Protein AF-A0A1A8MRZ0-F1 (afdb_monomer_lite)

Sequence (109 aa):
QIYTDWANHYLAKSGHKRLIKDLQTDVADGVLLAEIIQVVANEKIDDINGCPKSRSQMIENIDACLSFLAAKGVNIQGLSAEEIRNGNLKAILGLFFSLSRYKQQQQQA

pLDDT: mean 93.93, std 5.75, range [57.28, 98.44]

Structure (mmCIF, N/CA/C/O backbone):
data_AF-A0A1A8MRZ0-F1
#
_entry.id   AF-A0A1A8MRZ0-F1
#
loop_
_atom_site.group_PDB
_atom_site.id
_atom_site.type_symbol
_atom_site.label_atom_id
_atom_site.label_alt_id
_atom_site.label_comp_id
_atom_site.label_asym_id
_atom_site.label_entity_id
_atom_site.label_seq_id
_atom_site.pdbx_PDB_ins_code
_atom_site.Cartn_x
_atom_site.Cartn_y
_atom_site.Cartn_z
_atom_site.occupancy
_atom_site.B_iso_or_equiv
_atom_site.auth_seq_id
_atom_site.auth_comp_id
_atom_site.auth_asym_id
_atom_site.auth_atom_id
_atom_site.pdbx_PDB_model_num
ATOM 1 N N . GLN A 1 1 ? 1.125 -13.084 7.275 1.00 71.56 1 GLN A N 1
ATOM 2 C CA . GLN A 1 1 ? -0.153 -13.592 7.813 1.00 71.56 1 GLN A CA 1
ATOM 3 C C . GLN A 1 1 ? -0.920 -12.487 8.528 1.00 71.56 1 GLN A C 1
ATOM 5 O O . GLN A 1 1 ? -1.840 -11.991 7.907 1.00 71.56 1 GLN A O 1
ATOM 10 N N . ILE A 1 2 ? -0.491 -11.969 9.692 1.00 89.56 2 ILE A N 1
ATOM 11 C CA . ILE A 1 2 ? -1.245 -10.920 10.431 1.00 89.56 2 ILE A CA 1
ATOM 12 C C . ILE A 1 2 ? -1.699 -9.736 9.548 1.00 89.56 2 ILE A C 1
ATOM 14 O O . ILE A 1 2 ? -2.888 -9.440 9.494 1.00 89.56 2 ILE A O 1
ATOM 18 N N . TYR A 1 3 ? -0.788 -9.080 8.816 1.00 92.25 3 TYR A N 1
ATOM 19 C CA . TYR A 1 3 ? -1.169 -7.944 7.958 1.00 92.25 3 TYR A CA 1
ATOM 20 C C . TYR A 1 3 ? -1.962 -8.341 6.711 1.00 92.25 3 TYR A C 1
ATOM 22 O O . TYR A 1 3 ? -2.763 -7.549 6.226 1.00 92.25 3 TYR A O 1
ATOM 30 N N . THR A 1 4 ? -1.769 -9.565 6.216 1.00 94.12 4 THR A N 1
ATOM 31 C CA . THR A 1 4 ? -2.555 -10.127 5.112 1.00 94.12 4 THR A CA 1
ATOM 32 C C . THR A 1 4 ? -4.017 -10.257 5.530 1.00 94.12 4 THR A C 1
ATOM 34 O O . THR A 1 4 ? -4.896 -9.741 4.848 1.00 94.12 4 THR A O 1
ATOM 37 N N . ASP A 1 5 ? -4.270 -10.878 6.684 1.00 94.56 5 ASP A N 1
ATOM 38 C CA . ASP A 1 5 ? -5.621 -11.094 7.208 1.00 94.56 5 ASP A CA 1
ATOM 39 C C . ASP A 1 5 ? -6.281 -9.768 7.589 1.00 94.56 5 ASP A C 1
ATOM 41 O O . ASP A 1 5 ? -7.441 -9.523 7.257 1.00 94.56 5 ASP A O 1
ATOM 45 N N . TRP A 1 6 ? -5.514 -8.876 8.222 1.00 94.94 6 TRP A N 1
ATOM 46 C CA . TRP A 1 6 ? -5.961 -7.530 8.561 1.00 94.94 6 TRP A CA 1
ATOM 47 C C . TRP A 1 6 ? -6.388 -6.744 7.316 1.00 94.94 6 TRP A C 1
ATOM 49 O O . TRP A 1 6 ? -7.482 -6.193 7.295 1.00 94.94 6 TRP A O 1
ATOM 59 N N . ALA A 1 7 ? -5.587 -6.733 6.250 1.00 95.25 7 ALA A N 1
ATOM 60 C CA . ALA A 1 7 ? -5.934 -6.030 5.017 1.00 95.25 7 ALA A CA 1
ATOM 61 C C . ALA A 1 7 ? -7.116 -6.685 4.284 1.00 95.25 7 ALA A C 1
ATOM 63 O O . ALA A 1 7 ? -8.034 -5.991 3.841 1.00 95.25 7 ALA A O 1
ATOM 64 N N . ASN A 1 8 ? -7.146 -8.021 4.228 1.00 96.06 8 ASN A N 1
ATOM 65 C CA . ASN A 1 8 ? -8.251 -8.778 3.640 1.00 96.06 8 ASN A CA 1
ATOM 66 C C . ASN A 1 8 ? -9.576 -8.541 4.367 1.00 96.06 8 ASN A C 1
ATOM 68 O O . ASN A 1 8 ? -10.617 -8.511 3.716 1.00 96.06 8 ASN A O 1
ATOM 72 N N . HIS A 1 9 ? -9.559 -8.311 5.683 1.00 94.94 9 HIS A N 1
ATOM 73 C CA . HIS A 1 9 ? -10.753 -7.919 6.427 1.00 94.94 9 HIS A CA 1
ATOM 74 C C . HIS A 1 9 ? -11.370 -6.621 5.874 1.00 94.94 9 HIS A C 1
ATOM 76 O O . HIS A 1 9 ? -12.582 -6.559 5.665 1.00 94.94 9 HIS A O 1
ATOM 82 N N . TYR A 1 10 ? -10.553 -5.603 5.580 1.00 93.56 10 TYR A N 1
ATOM 83 C CA . TYR A 1 10 ? -11.029 -4.344 4.994 1.00 93.56 10 TYR A CA 1
ATOM 84 C C . TYR A 1 10 ? -11.500 -4.520 3.544 1.00 93.56 10 TYR A C 1
ATOM 86 O O . TYR A 1 10 ? -12.584 -4.050 3.187 1.00 93.56 10 TYR A O 1
ATOM 94 N N . LEU A 1 11 ? -10.741 -5.244 2.719 1.00 94.19 11 LEU A N 1
ATOM 95 C CA . LEU A 1 11 ? -11.128 -5.541 1.334 1.00 94.19 11 LEU A CA 1
ATOM 96 C C . LEU A 1 11 ? -12.465 -6.298 1.266 1.00 94.19 11 LEU A C 1
ATOM 98 O O . LEU A 1 11 ? -13.378 -5.880 0.555 1.00 94.19 11 LEU A O 1
ATOM 102 N N . ALA A 1 12 ? -12.639 -7.344 2.076 1.00 94.25 12 ALA A N 1
ATOM 103 C CA . ALA A 1 12 ? -13.888 -8.098 2.138 1.00 94.25 12 ALA A CA 1
ATOM 104 C C . ALA A 1 12 ? -15.060 -7.232 2.627 1.00 94.25 12 ALA A C 1
ATOM 106 O O . ALA A 1 12 ? -16.138 -7.258 2.035 1.00 94.25 12 ALA A O 1
ATOM 107 N N . LYS A 1 13 ? -14.846 -6.410 3.665 1.00 90.69 13 LYS A N 1
ATOM 108 C CA . LYS A 1 13 ? -15.872 -5.502 4.205 1.00 90.69 13 LYS A CA 1
ATOM 109 C C . LYS A 1 13 ? -16.330 -4.445 3.192 1.00 90.6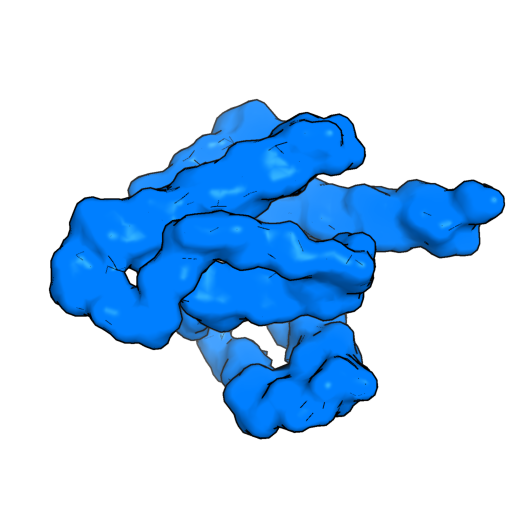9 13 LYS A C 1
ATOM 111 O O . LYS A 1 13 ? -17.479 -4.021 3.239 1.00 90.69 13 LYS A O 1
ATOM 116 N N . SER A 1 14 ? -15.447 -4.029 2.286 1.00 88.81 14 SER A N 1
ATOM 117 C CA . SER A 1 14 ? -15.748 -3.072 1.211 1.00 88.81 14 SER A CA 1
ATOM 118 C C . SER A 1 14 ? -16.295 -3.722 -0.067 1.00 88.81 14 SER A C 1
ATOM 120 O O . SER A 1 14 ? -16.596 -3.015 -1.024 1.00 88.81 14 SER A O 1
ATOM 122 N N . GLY A 1 15 ? -16.451 -5.052 -0.097 1.00 89.75 15 GLY A N 1
ATOM 123 C CA . GLY A 1 15 ? -16.991 -5.784 -1.246 1.00 89.75 15 GLY A CA 1
ATOM 124 C C . GLY A 1 15 ? -15.982 -6.072 -2.364 1.00 89.75 15 GLY A C 1
ATOM 125 O O . GLY A 1 15 ? -16.391 -6.490 -3.451 1.00 89.75 15 GLY A O 1
ATOM 126 N N . HIS A 1 16 ? -14.678 -5.887 -2.127 1.00 89.69 16 HIS A N 1
ATOM 127 C CA . HIS A 1 16 ? -13.650 -6.260 -3.101 1.00 89.69 16 HIS A CA 1
ATOM 128 C C . HIS A 1 16 ? -13.598 -7.783 -3.264 1.00 89.69 16 HIS A C 1
ATOM 130 O O . HIS A 1 16 ? -13.548 -8.540 -2.295 1.00 89.69 16 HIS A O 1
ATOM 136 N N . LYS A 1 17 ? -13.588 -8.242 -4.521 1.00 84.88 17 LYS A N 1
ATOM 137 C CA . LYS A 1 17 ? -13.476 -9.673 -4.857 1.00 84.88 17 LYS A CA 1
ATOM 138 C C . LYS A 1 17 ? -12.030 -10.166 -4.840 1.00 84.88 17 LYS A C 1
ATOM 140 O O . LYS A 1 17 ? -11.789 -11.353 -4.634 1.00 84.88 17 LYS A O 1
ATOM 145 N N . ARG A 1 18 ? -11.075 -9.266 -5.100 1.00 90.31 18 ARG A N 1
ATOM 146 C CA . ARG A 1 18 ? -9.641 -9.556 -5.058 1.00 90.31 18 ARG A CA 1
ATOM 147 C C . ARG A 1 18 ? -9.165 -9.419 -3.614 1.00 90.31 18 ARG A C 1
ATOM 149 O O . ARG A 1 18 ? -9.326 -8.367 -3.009 1.00 90.31 18 ARG A O 1
ATOM 156 N N . LEU A 1 19 ? -8.592 -10.496 -3.088 1.00 93.69 19 LEU A N 1
ATOM 157 C CA . LEU A 1 19 ? -7.958 -10.552 -1.773 1.00 93.69 19 LEU A CA 1
ATOM 158 C C . LEU A 1 19 ? -6.466 -10.836 -1.948 1.00 93.69 19 LEU A C 1
ATOM 160 O O . LEU A 1 19 ? -6.061 -11.449 -2.939 1.00 93.69 19 LEU A O 1
ATOM 164 N N . ILE A 1 20 ? -5.673 -10.420 -0.968 1.00 94.94 20 ILE A N 1
ATOM 165 C CA . ILE A 1 20 ? -4.245 -10.708 -0.886 1.00 94.94 20 ILE A CA 1
ATOM 166 C C . ILE A 1 20 ? -4.065 -12.201 -0.608 1.00 94.94 20 ILE A C 1
ATOM 168 O O . ILE A 1 20 ? -4.583 -12.722 0.385 1.00 94.94 20 ILE A O 1
ATOM 172 N N . LYS A 1 21 ? -3.300 -12.872 -1.463 1.00 95.00 21 LYS A N 1
ATOM 173 C CA . LYS A 1 21 ? -2.822 -14.246 -1.276 1.00 95.00 21 LYS A CA 1
ATOM 174 C C . LYS A 1 21 ? -1.363 -14.247 -0.846 1.00 95.00 21 LYS A C 1
ATOM 176 O O . LYS A 1 21 ? -0.996 -14.972 0.074 1.00 95.00 21 LYS A O 1
ATOM 181 N N . ASP A 1 22 ? -0.560 -13.398 -1.475 1.00 95.31 22 ASP A N 1
ATOM 182 C CA . ASP A 1 22 ? 0.848 -13.206 -1.170 1.00 95.31 22 ASP A CA 1
ATOM 183 C C . ASP A 1 22 ? 1.135 -11.706 -1.074 1.00 95.31 22 ASP A C 1
ATOM 185 O O . ASP A 1 22 ? 1.080 -10.961 -2.049 1.00 95.31 22 ASP A O 1
ATOM 189 N N . LEU A 1 23 ? 1.443 -11.257 0.142 1.00 93.88 23 LEU A N 1
ATOM 190 C CA . LEU A 1 23 ? 1.611 -9.839 0.438 1.00 93.88 23 LEU A CA 1
ATOM 191 C C . LEU A 1 23 ? 2.795 -9.206 -0.309 1.00 93.88 23 LEU A C 1
ATOM 193 O O . LEU A 1 23 ? 2.767 -8.006 -0.539 1.00 93.88 23 LEU A O 1
ATOM 197 N N . GLN A 1 24 ? 3.831 -9.974 -0.661 1.00 95.44 24 GLN A N 1
ATOM 198 C CA . GLN A 1 24 ? 5.022 -9.449 -1.334 1.00 95.44 24 GLN A CA 1
ATOM 199 C C . GLN A 1 24 ? 4.791 -9.205 -2.819 1.00 95.44 24 GLN A C 1
ATOM 201 O O . GLN A 1 24 ? 5.363 -8.277 -3.383 1.00 95.44 24 GLN A O 1
ATOM 206 N N . THR A 1 25 ? 3.952 -10.025 -3.440 1.00 96.12 25 THR A N 1
ATOM 207 C CA . THR A 1 25 ? 3.683 -9.963 -4.878 1.00 96.12 25 THR A CA 1
ATOM 208 C C . THR A 1 25 ? 2.415 -9.183 -5.202 1.00 96.12 25 THR A C 1
ATOM 210 O O . THR A 1 25 ? 2.418 -8.393 -6.143 1.00 96.12 25 THR A O 1
ATOM 213 N N . ASP A 1 26 ? 1.354 -9.324 -4.405 1.00 96.62 26 ASP A N 1
ATOM 214 C CA . ASP A 1 26 ? 0.054 -8.724 -4.716 1.00 96.62 26 ASP A CA 1
ATOM 215 C C . ASP A 1 26 ? 0.029 -7.194 -4.567 1.00 96.62 26 ASP A C 1
ATOM 217 O O . ASP A 1 26 ? -0.837 -6.547 -5.152 1.00 96.62 26 ASP A O 1
ATOM 221 N N . VAL A 1 27 ? 0.962 -6.606 -3.808 1.00 96.81 27 VAL A N 1
ATOM 222 C CA . VAL A 1 27 ? 1.074 -5.144 -3.608 1.00 96.81 27 VAL A CA 1
ATOM 223 C C . VAL A 1 27 ? 2.138 -4.490 -4.494 1.00 96.81 27 VAL A C 1
ATOM 225 O O . VAL A 1 27 ? 2.286 -3.269 -4.474 1.00 96.81 27 VAL A O 1
ATOM 228 N N . ALA A 1 28 ? 2.902 -5.283 -5.250 1.00 96.69 28 ALA A N 1
ATOM 229 C CA . ALA A 1 28 ? 4.115 -4.833 -5.933 1.00 96.69 28 ALA A CA 1
ATOM 230 C C . ALA A 1 28 ? 3.857 -3.899 -7.130 1.00 96.69 28 ALA A C 1
ATOM 232 O O . ALA A 1 28 ? 4.770 -3.198 -7.562 1.00 96.69 28 ALA A O 1
ATOM 233 N N . ASP A 1 29 ? 2.635 -3.892 -7.670 1.00 96.75 29 ASP A N 1
ATOM 234 C CA . ASP A 1 29 ? 2.204 -2.999 -8.753 1.00 96.75 29 ASP A CA 1
ATOM 235 C C . ASP A 1 29 ? 1.541 -1.699 -8.251 1.00 96.75 29 ASP A C 1
ATOM 237 O O . ASP A 1 29 ? 1.200 -0.820 -9.046 1.00 96.75 29 ASP A O 1
ATOM 241 N N . GLY A 1 30 ? 1.348 -1.584 -6.932 1.00 97.06 30 GLY A N 1
ATOM 242 C CA . GLY A 1 30 ? 0.718 -0.451 -6.263 1.00 97.06 30 GLY A CA 1
ATOM 243 C C . GLY A 1 30 ? -0.811 -0.374 -6.383 1.00 97.06 30 GLY A C 1
ATOM 244 O O . GLY A 1 30 ? -1.417 0.413 -5.662 1.00 97.06 30 GLY A O 1
ATOM 245 N N . VAL A 1 31 ? -1.467 -1.197 -7.210 1.00 97.12 31 VAL A N 1
ATOM 246 C CA . VAL A 1 31 ? -2.924 -1.102 -7.437 1.00 97.12 31 VAL A CA 1
ATOM 247 C C . VAL A 1 31 ? -3.694 -1.643 -6.238 1.00 97.12 31 VAL A C 1
ATOM 249 O O . VAL A 1 31 ? -4.488 -0.928 -5.629 1.00 97.12 31 VAL A O 1
ATOM 252 N N . LEU A 1 32 ? -3.421 -2.891 -5.842 1.00 96.50 32 LEU A N 1
ATOM 253 C CA . LEU A 1 32 ? -4.086 -3.477 -4.674 1.00 96.50 32 LEU A CA 1
ATOM 254 C C . LEU A 1 32 ? -3.668 -2.759 -3.383 1.00 96.50 32 LEU A C 1
ATOM 256 O O . LEU A 1 32 ? -4.462 -2.635 -2.453 1.00 96.50 32 LEU A O 1
ATOM 260 N N . LEU A 1 33 ? -2.433 -2.247 -3.335 1.00 97.38 33 LEU A N 1
ATOM 261 C CA . LEU A 1 33 ? -1.963 -1.420 -2.227 1.00 97.38 33 LEU A CA 1
ATOM 262 C C . LEU A 1 33 ? -2.834 -0.169 -2.055 1.00 97.38 33 LEU A C 1
ATOM 264 O O . LEU A 1 33 ? -3.280 0.115 -0.942 1.00 97.38 33 LEU A O 1
ATOM 268 N N . ALA A 1 34 ? -3.109 0.537 -3.153 1.00 97.38 34 ALA A N 1
ATOM 269 C CA . ALA A 1 34 ? -3.983 1.698 -3.143 1.00 97.38 34 ALA A CA 1
ATOM 270 C C . ALA A 1 34 ? -5.404 1.332 -2.704 1.00 97.38 34 ALA A C 1
ATOM 272 O O . ALA A 1 34 ? -5.965 2.006 -1.846 1.00 97.38 34 ALA A O 1
ATOM 273 N N . GLU A 1 35 ? -5.986 0.244 -3.220 1.00 96.00 35 GLU A N 1
ATOM 274 C CA . GLU A 1 35 ? -7.311 -0.237 -2.795 1.00 96.00 35 GLU A CA 1
ATOM 275 C C . GLU A 1 35 ? -7.383 -0.446 -1.275 1.00 96.00 35 GLU A C 1
ATOM 277 O O . GLU A 1 35 ? -8.300 0.055 -0.622 1.00 96.00 35 GLU A O 1
ATOM 282 N N . ILE A 1 36 ? -6.380 -1.104 -0.687 1.00 96.50 36 ILE A N 1
ATOM 283 C CA . ILE A 1 36 ? -6.314 -1.325 0.763 1.00 96.50 36 ILE A CA 1
ATOM 284 C C . ILE A 1 36 ? -6.254 0.007 1.515 1.00 96.50 36 ILE A C 1
ATOM 286 O O . ILE A 1 36 ? -7.030 0.219 2.449 1.00 96.50 36 ILE A O 1
ATOM 290 N N . ILE A 1 37 ? -5.346 0.907 1.125 1.00 96.62 37 ILE A N 1
ATOM 291 C CA . ILE A 1 37 ? -5.166 2.198 1.801 1.00 96.62 37 ILE A CA 1
ATOM 292 C C . ILE A 1 37 ? -6.444 3.032 1.713 1.00 96.62 37 ILE A C 1
ATOM 294 O O . ILE A 1 37 ? -6.874 3.574 2.730 1.00 96.62 37 ILE A O 1
ATOM 298 N N . GLN A 1 38 ? -7.090 3.075 0.548 1.00 95.62 38 GLN A N 1
ATOM 299 C CA . GLN A 1 38 ? -8.328 3.825 0.345 1.00 95.62 38 GLN A CA 1
ATOM 300 C C . GLN A 1 38 ? -9.453 3.329 1.252 1.00 95.62 38 GLN A C 1
ATOM 302 O O . GLN A 1 38 ? -10.165 4.124 1.863 1.00 95.62 38 GLN A O 1
ATOM 307 N N . VAL A 1 39 ? -9.597 2.008 1.394 1.00 95.00 39 VAL A N 1
ATOM 308 C CA . VAL A 1 39 ? -10.614 1.421 2.274 1.00 95.00 39 VAL A CA 1
ATOM 309 C C . VAL A 1 39 ? -10.291 1.681 3.748 1.00 95.00 39 VAL A C 1
ATOM 311 O O . VAL A 1 39 ? -11.187 1.966 4.545 1.00 95.00 39 VAL A O 1
ATOM 314 N N . VAL A 1 40 ? -9.017 1.607 4.138 1.00 94.31 40 VAL A N 1
ATOM 315 C CA . VAL A 1 40 ? -8.591 1.850 5.524 1.00 94.31 40 VAL A CA 1
ATOM 316 C C . VAL A 1 40 ? -8.768 3.322 5.909 1.00 94.31 40 VAL A C 1
ATOM 318 O O . VAL A 1 40 ? -9.299 3.609 6.990 1.00 94.31 40 VAL A O 1
ATOM 321 N N . ALA A 1 41 ? -8.355 4.240 5.033 1.00 93.81 41 ALA A N 1
ATOM 322 C CA . ALA A 1 41 ? -8.456 5.686 5.215 1.00 93.81 41 ALA A CA 1
ATOM 323 C C . ALA A 1 41 ? -9.859 6.242 4.935 1.00 93.81 41 ALA A C 1
ATOM 325 O O . ALA A 1 41 ? -10.157 7.354 5.358 1.00 93.81 41 ALA A O 1
ATOM 326 N N . ASN A 1 42 ? -10.730 5.457 4.292 1.00 93.38 42 ASN A N 1
ATOM 327 C CA . ASN A 1 42 ? -12.050 5.881 3.828 1.00 93.38 42 ASN A CA 1
ATOM 328 C C . ASN A 1 42 ? -11.987 7.125 2.919 1.00 93.38 42 ASN A C 1
ATOM 330 O O . ASN A 1 42 ? -12.811 8.032 3.021 1.00 93.38 42 ASN A O 1
ATOM 334 N N . GLU A 1 43 ? -10.986 7.168 2.041 1.00 95.00 43 GLU A N 1
ATOM 335 C CA . GLU A 1 43 ? -10.701 8.293 1.150 1.00 95.00 43 GLU A CA 1
ATOM 336 C C . GLU A 1 43 ? -9.976 7.797 -0.101 1.00 95.00 43 GLU A C 1
ATOM 338 O O . GLU A 1 43 ? -9.238 6.816 -0.038 1.00 95.00 43 GLU A O 1
ATOM 343 N N . LYS A 1 44 ? -10.215 8.438 -1.249 1.00 94.06 44 LYS A N 1
ATOM 344 C CA . LYS A 1 44 ? -9.599 8.037 -2.518 1.00 94.06 44 LYS A CA 1
ATOM 345 C C . LYS A 1 44 ? -8.172 8.561 -2.635 1.00 94.06 44 LYS A C 1
ATOM 347 O O . LYS A 1 44 ? -7.870 9.649 -2.158 1.00 94.06 44 LYS A O 1
ATOM 352 N N . ILE A 1 45 ? -7.328 7.779 -3.299 1.00 95.75 45 ILE A N 1
ATOM 353 C CA . ILE A 1 45 ? -5.997 8.198 -3.729 1.00 95.75 45 ILE A CA 1
ATOM 354 C C . ILE A 1 45 ? -6.129 8.533 -5.209 1.00 95.75 45 ILE A C 1
ATOM 356 O O . ILE A 1 45 ? -6.499 7.669 -6.008 1.00 95.75 45 ILE A O 1
ATOM 360 N N . ASP A 1 46 ? -5.874 9.787 -5.557 1.00 90.00 46 ASP A N 1
ATOM 361 C CA . ASP A 1 46 ? -5.839 10.209 -6.952 1.00 90.00 46 ASP A CA 1
ATOM 362 C C . ASP A 1 46 ? -4.594 9.632 -7.658 1.00 90.00 46 ASP A C 1
ATOM 364 O O . ASP A 1 46 ? -3.654 9.160 -7.018 1.00 90.00 46 ASP A O 1
ATOM 368 N N . ASP A 1 47 ? -4.600 9.639 -8.991 1.00 88.44 47 ASP A N 1
ATOM 369 C CA . ASP A 1 47 ? -3.442 9.292 -9.831 1.00 88.44 47 ASP A CA 1
ATOM 370 C C . ASP A 1 47 ? -2.918 7.844 -9.743 1.00 88.44 47 ASP A C 1
ATOM 372 O O . ASP A 1 47 ? -1.787 7.553 -10.133 1.00 88.44 47 ASP A O 1
ATOM 376 N N . ILE A 1 48 ? -3.756 6.889 -9.329 1.00 97.31 48 ILE A N 1
ATOM 377 C CA . ILE A 1 48 ? -3.41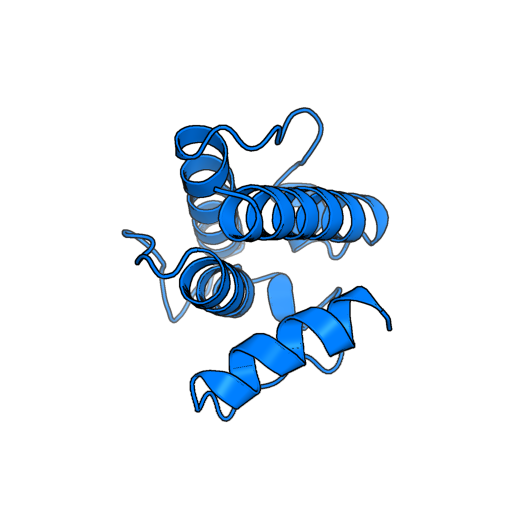8 5.462 -9.431 1.00 97.31 48 ILE A CA 1
ATOM 378 C C . ILE A 1 48 ? -3.681 4.945 -10.849 1.00 97.31 48 ILE A C 1
ATOM 380 O O . ILE A 1 48 ? -4.818 4.893 -11.327 1.00 97.31 48 ILE A O 1
ATOM 384 N N . ASN A 1 49 ? -2.628 4.474 -11.515 1.00 97.00 49 ASN A N 1
ATOM 385 C CA . ASN A 1 49 ? -2.739 3.746 -12.770 1.00 97.00 49 ASN A CA 1
ATOM 386 C C . ASN A 1 49 ? -3.255 2.326 -12.500 1.00 97.00 49 ASN A C 1
ATOM 388 O O . ASN A 1 49 ? -2.516 1.487 -11.990 1.00 97.00 49 ASN A O 1
ATOM 392 N N . GLY A 1 50 ? -4.500 2.036 -12.888 1.00 95.94 50 GLY A N 1
ATOM 393 C CA . GLY A 1 50 ? -5.122 0.719 -12.687 1.00 95.94 50 GLY A CA 1
ATOM 394 C C . GLY A 1 50 ? -4.534 -0.424 -13.529 1.00 95.94 50 GLY A C 1
ATOM 395 O O . GLY A 1 50 ? -4.803 -1.587 -13.241 1.00 95.94 50 GLY A O 1
ATOM 396 N N . CYS A 1 51 ? -3.731 -0.117 -14.553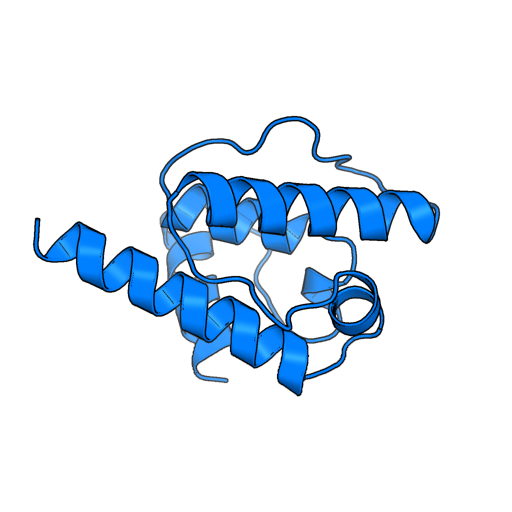 1.00 96.25 51 CYS A N 1
ATOM 397 C CA . CYS A 1 51 ? -3.101 -1.102 -15.437 1.00 96.25 51 CYS A CA 1
ATOM 398 C C . CYS A 1 51 ? -1.613 -0.763 -15.674 1.00 96.25 51 CYS A C 1
ATOM 400 O O . CYS A 1 51 ? -1.225 -0.495 -16.821 1.00 96.25 51 CYS A O 1
ATOM 402 N N . PRO A 1 52 ? -0.761 -0.756 -14.631 1.00 96.62 52 PRO A N 1
ATOM 403 C CA . PRO A 1 52 ? 0.648 -0.415 -14.775 1.00 96.62 52 PRO A CA 1
ATOM 404 C C . PRO A 1 52 ? 1.375 -1.525 -15.549 1.00 96.62 52 PRO A C 1
ATOM 406 O O . PRO A 1 52 ? 1.311 -2.703 -15.201 1.00 96.62 52 PRO A O 1
ATOM 409 N N . LYS A 1 53 ? 2.064 -1.157 -16.633 1.00 95.19 53 LYS A N 1
ATOM 410 C CA . LYS A 1 53 ? 2.788 -2.095 -17.513 1.00 95.19 53 LYS A CA 1
ATOM 411 C C . LYS A 1 53 ? 4.298 -2.012 -17.345 1.00 95.19 53 LYS A C 1
ATOM 413 O O . LYS A 1 53 ? 4.993 -2.995 -17.585 1.00 95.19 53 LYS A O 1
ATOM 418 N N . SER A 1 54 ? 4.811 -0.841 -16.974 1.00 97.62 54 SER A N 1
ATOM 419 C CA . SER A 1 54 ? 6.240 -0.622 -16.769 1.00 97.62 54 SER A CA 1
ATOM 420 C C . SER A 1 54 ? 6.594 -0.591 -15.286 1.00 97.62 54 SER A C 1
ATOM 422 O O . SER A 1 54 ? 5.772 -0.256 -14.434 1.00 97.62 54 SER A O 1
ATOM 424 N N . ARG A 1 55 ? 7.861 -0.891 -14.979 1.00 97.50 55 ARG A N 1
ATOM 425 C CA . ARG A 1 55 ? 8.402 -0.760 -13.620 1.00 97.50 55 ARG A CA 1
ATOM 426 C C . ARG A 1 55 ? 8.206 0.657 -13.070 1.00 97.50 55 ARG A C 1
ATOM 428 O O . ARG A 1 55 ? 7.861 0.791 -11.905 1.00 97.50 55 ARG A O 1
ATOM 435 N N . SER A 1 56 ? 8.401 1.683 -13.899 1.00 97.94 56 SER A N 1
ATOM 436 C CA . SER A 1 56 ? 8.208 3.081 -13.498 1.00 97.94 56 SER A CA 1
ATOM 437 C C . SER A 1 56 ? 6.763 3.362 -13.095 1.00 97.94 56 SER A C 1
ATOM 439 O O . SER A 1 56 ? 6.549 3.904 -12.024 1.00 97.94 56 SER A O 1
ATOM 441 N N . GLN A 1 57 ? 5.778 2.883 -13.864 1.00 98.06 57 GLN A N 1
ATOM 442 C CA . GLN A 1 57 ? 4.356 3.049 -13.526 1.00 98.06 57 GLN A CA 1
ATOM 443 C C . GLN A 1 57 ? 3.975 2.351 -12.213 1.00 98.06 57 GLN A C 1
ATOM 445 O O . GLN A 1 57 ? 3.170 2.863 -11.444 1.00 98.06 57 GLN A O 1
ATOM 450 N N . MET A 1 58 ? 4.554 1.177 -11.943 1.00 98.25 58 MET A N 1
ATOM 451 C CA . MET A 1 58 ? 4.344 0.477 -10.670 1.00 98.25 58 MET A CA 1
ATOM 452 C C . MET A 1 58 ? 4.939 1.263 -9.495 1.00 98.25 58 MET A C 1
ATOM 454 O O . MET A 1 58 ? 4.317 1.356 -8.443 1.00 98.25 58 MET A O 1
ATOM 458 N N . ILE A 1 59 ? 6.132 1.839 -9.676 1.00 98.19 59 ILE A N 1
ATOM 459 C CA . ILE A 1 59 ? 6.776 2.687 -8.665 1.00 98.19 59 ILE A CA 1
ATOM 460 C C . ILE A 1 59 ? 5.947 3.953 -8.425 1.00 98.19 59 ILE A C 1
ATOM 462 O O . ILE A 1 59 ? 5.659 4.250 -7.273 1.00 98.19 59 ILE A O 1
ATOM 466 N N . GLU A 1 60 ? 5.484 4.625 -9.483 1.00 98.19 60 GLU A N 1
ATOM 467 C CA . GLU A 1 60 ? 4.620 5.813 -9.402 1.00 98.19 60 GLU A CA 1
ATOM 468 C C . GLU A 1 60 ? 3.347 5.542 -8.583 1.00 98.19 60 GLU A C 1
ATOM 470 O O . GLU A 1 60 ? 3.012 6.325 -7.696 1.00 98.19 60 GLU A O 1
ATOM 475 N N . ASN A 1 61 ? 2.682 4.397 -8.792 1.00 98.44 61 ASN A N 1
ATOM 476 C CA . ASN A 1 61 ? 1.524 4.000 -7.984 1.00 98.44 61 ASN A CA 1
ATOM 477 C C . ASN A 1 61 ? 1.865 3.865 -6.488 1.00 98.44 61 ASN A C 1
ATOM 479 O O . ASN A 1 61 ? 1.089 4.275 -5.621 1.00 98.44 61 ASN A O 1
ATOM 483 N N . ILE A 1 62 ? 3.012 3.260 -6.166 1.00 98.19 62 ILE A N 1
ATOM 484 C CA . ILE A 1 62 ? 3.440 3.067 -4.775 1.00 98.19 62 ILE A CA 1
ATOM 485 C C . ILE A 1 62 ? 3.846 4.409 -4.154 1.00 98.19 62 ILE A C 1
ATOM 487 O O . ILE A 1 62 ? 3.476 4.680 -3.014 1.00 98.19 62 ILE A O 1
ATOM 491 N N . ASP A 1 63 ? 4.538 5.273 -4.894 1.00 97.50 63 ASP A N 1
ATOM 492 C CA . ASP A 1 63 ? 4.894 6.620 -4.444 1.00 97.50 63 ASP A CA 1
ATOM 493 C C . ASP A 1 63 ? 3.654 7.482 -4.184 1.00 97.50 63 ASP A C 1
ATOM 495 O O . ASP A 1 63 ? 3.610 8.197 -3.179 1.00 97.50 63 ASP A O 1
ATOM 499 N N . ALA A 1 64 ? 2.610 7.369 -5.012 1.00 97.81 64 ALA A N 1
ATOM 500 C CA . ALA A 1 64 ? 1.321 8.014 -4.762 1.00 97.81 64 ALA A CA 1
ATOM 501 C C . ALA A 1 64 ? 0.695 7.527 -3.442 1.00 97.81 64 ALA A C 1
ATOM 503 O O . ALA A 1 64 ? 0.256 8.336 -2.621 1.00 97.81 64 ALA A O 1
ATOM 504 N N . CYS A 1 65 ? 0.740 6.217 -3.175 1.00 97.75 65 CYS A N 1
ATOM 505 C CA . CYS A 1 65 ? 0.276 5.643 -1.909 1.00 97.75 65 CYS A CA 1
ATOM 506 C C . CYS A 1 65 ? 1.059 6.176 -0.698 1.00 97.75 65 CYS A C 1
ATOM 508 O O . CYS A 1 65 ? 0.467 6.544 0.319 1.00 97.75 65 CYS A O 1
ATOM 510 N N . LEU A 1 66 ? 2.391 6.220 -0.792 1.00 97.06 66 LEU A N 1
ATOM 511 C CA . LEU A 1 66 ? 3.253 6.732 0.275 1.00 97.06 66 LEU A CA 1
ATOM 512 C C . LEU A 1 66 ? 3.004 8.226 0.517 1.00 97.06 66 LEU A C 1
ATOM 514 O O . LEU A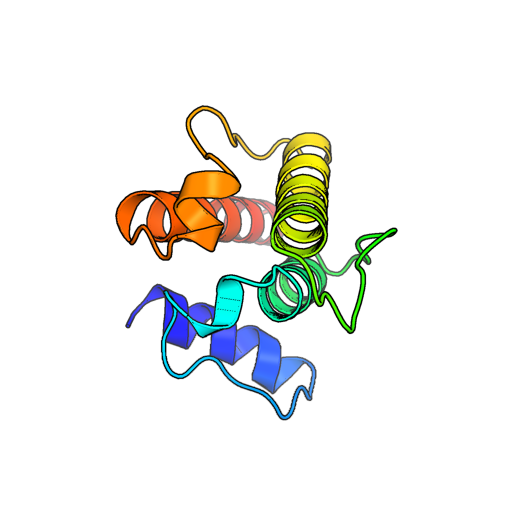 1 66 ? 2.846 8.644 1.665 1.00 97.06 66 LEU A O 1
ATOM 518 N N . SER A 1 67 ? 2.898 9.012 -0.552 1.00 96.12 67 SER A N 1
ATOM 519 C CA . SER A 1 67 ? 2.633 10.454 -0.495 1.00 96.12 67 SER A CA 1
ATOM 520 C C . SER A 1 67 ? 1.275 10.759 0.135 1.00 96.12 67 SER A C 1
ATOM 522 O O . SER A 1 67 ? 1.177 11.630 1.001 1.00 96.12 67 SER A O 1
ATOM 524 N N . PHE A 1 68 ? 0.241 9.992 -0.220 1.00 96.94 68 PHE A N 1
ATOM 525 C CA . PHE A 1 68 ? -1.077 10.086 0.404 1.00 96.94 68 PHE A CA 1
ATOM 526 C C . PHE A 1 68 ?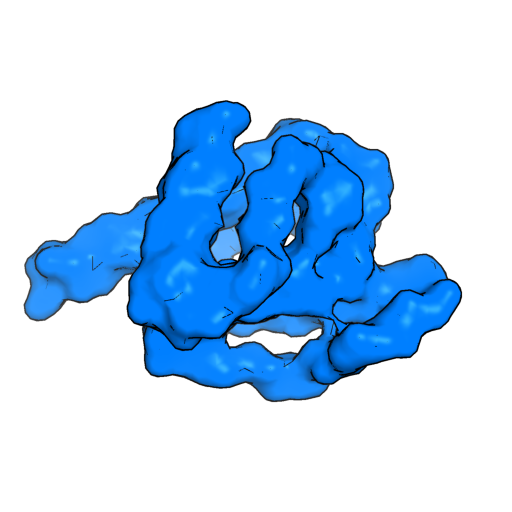 -1.010 9.849 1.920 1.00 96.94 68 PHE A C 1
ATOM 528 O O . PHE A 1 68 ? -1.550 10.630 2.703 1.00 96.94 68 PHE A O 1
ATOM 535 N N . LEU A 1 69 ? -0.302 8.805 2.360 1.00 95.75 69 LEU A N 1
ATOM 536 C CA . LEU A 1 69 ? -0.140 8.509 3.785 1.00 95.75 69 LEU A CA 1
ATOM 537 C C . LEU A 1 69 ? 0.654 9.598 4.516 1.00 95.75 69 LEU A C 1
ATOM 539 O O . LEU A 1 69 ? 0.270 9.999 5.617 1.00 95.75 69 LEU A O 1
ATOM 543 N N . ALA A 1 70 ? 1.710 10.126 3.897 1.00 95.62 70 ALA A N 1
ATOM 544 C CA . ALA A 1 70 ? 2.472 11.243 4.446 1.00 95.62 70 ALA A CA 1
ATOM 545 C C . ALA A 1 70 ? 1.591 12.487 4.651 1.00 95.62 70 ALA A C 1
ATOM 547 O O . ALA A 1 70 ? 1.642 13.105 5.714 1.00 95.62 70 ALA A O 1
ATOM 548 N N . ALA A 1 71 ? 0.718 12.807 3.689 1.00 95.38 71 ALA A N 1
ATOM 549 C CA . ALA A 1 71 ? -0.239 13.911 3.801 1.00 95.38 71 ALA A CA 1
ATOM 550 C C . ALA A 1 71 ? -1.261 13.714 4.939 1.00 95.38 71 ALA A C 1
ATOM 552 O O . ALA A 1 71 ? -1.773 14.687 5.490 1.00 95.38 71 ALA A O 1
ATOM 553 N N . LYS A 1 72 ? -1.526 12.463 5.343 1.00 93.44 72 LYS A N 1
ATOM 554 C CA . LYS A 1 72 ? -2.348 12.114 6.516 1.00 93.44 72 LYS A CA 1
ATOM 555 C C . LYS A 1 72 ? -1.570 12.098 7.838 1.00 93.44 72 LYS A C 1
ATOM 557 O O . LYS A 1 72 ? -2.138 11.728 8.864 1.00 93.44 72 LYS A O 1
ATOM 562 N N . GLY A 1 73 ? -0.294 12.485 7.833 1.00 93.56 73 GLY A N 1
ATOM 563 C CA . GLY A 1 73 ? 0.563 12.509 9.021 1.00 93.56 73 GLY A CA 1
ATOM 564 C C . GLY A 1 73 ? 1.161 11.150 9.396 1.00 93.56 73 GLY A C 1
ATOM 565 O O . GLY A 1 73 ? 1.673 10.986 10.503 1.00 93.56 73 GLY A O 1
ATOM 566 N N . VAL A 1 74 ? 1.109 10.162 8.500 1.00 94.81 74 VAL A N 1
ATOM 567 C CA . VAL A 1 74 ? 1.733 8.855 8.725 1.00 94.81 74 VAL A CA 1
ATOM 568 C C . VAL A 1 74 ? 3.235 8.959 8.480 1.00 94.81 74 VAL A C 1
ATOM 570 O O . VAL A 1 74 ? 3.676 9.432 7.434 1.00 94.81 74 VAL A O 1
ATOM 573 N N . ASN A 1 75 ? 4.042 8.477 9.427 1.00 90.25 75 ASN A N 1
ATOM 574 C CA . ASN A 1 75 ? 5.487 8.430 9.238 1.00 90.25 75 ASN A CA 1
ATOM 575 C C . ASN A 1 75 ? 5.867 7.332 8.227 1.00 90.25 75 ASN A C 1
ATOM 577 O O . ASN A 1 75 ? 5.779 6.138 8.529 1.00 90.25 75 ASN A O 1
ATOM 581 N N . ILE A 1 76 ? 6.304 7.760 7.042 1.00 92.00 76 ILE A N 1
ATOM 582 C CA . ILE A 1 76 ? 6.808 6.900 5.962 1.00 92.00 76 ILE A CA 1
ATOM 583 C C . ILE A 1 76 ? 8.341 6.930 5.840 1.00 92.00 76 ILE A C 1
ATOM 585 O O . ILE A 1 76 ? 8.896 6.388 4.886 1.00 92.00 76 ILE A O 1
ATOM 589 N N . GLN A 1 77 ? 9.047 7.579 6.774 1.00 89.19 77 GLN A N 1
ATOM 590 C CA . GLN A 1 77 ? 10.500 7.706 6.708 1.00 89.19 77 GLN A CA 1
ATOM 591 C C . GLN A 1 77 ? 11.164 6.323 6.705 1.00 89.19 77 GLN A C 1
ATOM 593 O O . GLN A 1 77 ? 10.931 5.500 7.589 1.00 89.19 77 GLN A O 1
ATOM 598 N N . GLY A 1 78 ? 12.016 6.081 5.706 1.00 88.12 78 GLY A N 1
ATOM 599 C CA . GLY A 1 78 ? 12.709 4.804 5.531 1.00 88.12 78 GLY A CA 1
ATOM 600 C C . GLY A 1 78 ? 11.927 3.752 4.740 1.00 88.12 78 GLY A C 1
ATOM 601 O O . GLY A 1 78 ? 12.424 2.638 4.601 1.00 88.12 78 GLY A O 1
ATOM 602 N N . LEU A 1 79 ? 10.745 4.081 4.209 1.00 94.19 79 LEU A N 1
ATOM 603 C CA . LEU A 1 79 ? 10.063 3.257 3.209 1.00 94.19 79 LEU A CA 1
ATOM 604 C C . LEU A 1 79 ? 10.517 3.657 1.804 1.00 94.19 79 LEU A C 1
ATOM 606 O O . LEU A 1 79 ? 10.615 4.840 1.488 1.00 94.19 79 LEU A O 1
ATOM 610 N N . SER A 1 80 ? 10.773 2.659 0.961 1.00 95.81 80 SER A N 1
ATOM 611 C CA . SER A 1 80 ? 11.159 2.843 -0.436 1.00 95.81 80 SER A CA 1
ATOM 612 C C . SER A 1 80 ? 10.152 2.158 -1.352 1.00 95.81 80 SER A C 1
ATOM 614 O O . SER A 1 80 ? 9.907 0.953 -1.221 1.00 95.81 80 SER 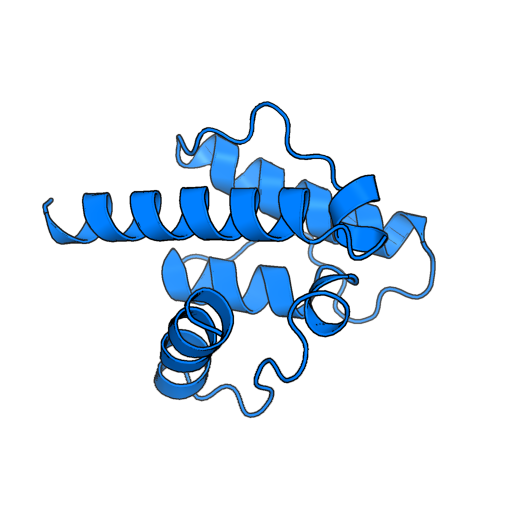A O 1
ATOM 616 N N . ALA A 1 81 ? 9.596 2.909 -2.306 1.00 97.12 81 ALA A N 1
ATOM 617 C CA . ALA A 1 81 ? 8.715 2.355 -3.330 1.00 97.12 81 ALA A CA 1
ATOM 618 C C . ALA A 1 81 ? 9.417 1.277 -4.166 1.00 97.12 81 ALA A C 1
ATOM 620 O O . ALA A 1 81 ? 8.811 0.259 -4.500 1.00 97.12 81 ALA A O 1
ATOM 621 N N . GLU A 1 82 ? 10.720 1.432 -4.425 1.00 97.56 82 GLU A N 1
ATOM 622 C CA . GLU A 1 82 ? 11.508 0.404 -5.104 1.00 97.56 82 GLU A CA 1
ATOM 623 C C . GLU A 1 82 ? 11.588 -0.895 -4.302 1.00 97.56 82 GLU A C 1
ATOM 625 O O . GLU A 1 82 ? 11.433 -1.977 -4.868 1.00 97.56 82 GLU A O 1
ATOM 630 N N . GLU A 1 83 ? 11.817 -0.808 -2.990 1.00 97.81 83 GLU A N 1
ATOM 631 C CA . GLU A 1 83 ? 11.888 -1.991 -2.133 1.00 97.81 83 GLU A CA 1
ATOM 632 C C . GLU A 1 83 ? 10.539 -2.711 -2.062 1.00 97.81 83 GLU A C 1
ATOM 634 O O . GLU A 1 83 ? 10.498 -3.936 -2.179 1.00 97.81 83 GLU A O 1
ATOM 639 N N . ILE A 1 84 ? 9.439 -1.965 -1.945 1.00 97.75 84 ILE A N 1
ATOM 640 C CA . ILE A 1 84 ? 8.079 -2.522 -1.952 1.00 97.75 84 ILE A CA 1
ATOM 641 C C . ILE A 1 84 ? 7.792 -3.209 -3.291 1.00 97.75 84 ILE A C 1
ATOM 643 O O . ILE A 1 84 ? 7.382 -4.368 -3.304 1.00 97.75 84 ILE A O 1
ATOM 647 N N . ARG A 1 85 ? 8.090 -2.551 -4.419 1.00 97.88 85 ARG A N 1
ATOM 648 C CA . ARG A 1 85 ? 7.937 -3.123 -5.767 1.00 97.88 85 ARG A CA 1
ATOM 649 C C . ARG A 1 85 ? 8.774 -4.387 -5.966 1.00 97.88 85 ARG A C 1
ATOM 651 O O . ARG A 1 85 ? 8.380 -5.291 -6.698 1.00 97.88 85 ARG A O 1
ATOM 658 N N . ASN A 1 86 ? 9.947 -4.455 -5.342 1.00 97.56 86 ASN A N 1
ATOM 659 C CA . ASN A 1 86 ? 10.819 -5.628 -5.387 1.00 97.56 86 ASN A CA 1
ATOM 660 C C . ASN A 1 86 ? 10.352 -6.758 -4.451 1.00 97.56 86 ASN A C 1
ATOM 662 O O . ASN A 1 86 ? 11.014 -7.792 -4.378 1.00 97.56 86 ASN A O 1
ATOM 666 N N . GLY A 1 87 ? 9.243 -6.578 -3.727 1.00 96.44 87 GLY A N 1
ATOM 667 C CA . GLY A 1 87 ? 8.729 -7.561 -2.783 1.00 96.44 87 GLY A CA 1
ATOM 668 C C . GLY A 1 87 ? 9.553 -7.648 -1.499 1.00 96.44 87 GLY A C 1
ATOM 669 O O . GLY A 1 87 ? 9.561 -8.695 -0.855 1.00 96.44 87 GLY A O 1
ATOM 670 N N . ASN A 1 88 ? 10.274 -6.591 -1.108 1.00 97.25 88 ASN A N 1
ATOM 671 C CA . ASN A 1 88 ? 11.028 -6.577 0.144 1.00 97.25 88 ASN A CA 1
ATOM 672 C C . ASN A 1 88 ? 10.060 -6.636 1.332 1.00 97.25 88 ASN A C 1
ATOM 674 O O . ASN A 1 88 ? 9.392 -5.656 1.674 1.00 97.25 88 ASN A O 1
ATOM 678 N N . LEU A 1 89 ? 10.022 -7.793 1.995 1.00 94.44 89 LEU A N 1
ATOM 679 C CA . LEU A 1 89 ? 9.098 -8.038 3.094 1.00 94.44 89 LEU A CA 1
ATOM 680 C C . LEU A 1 89 ? 9.274 -7.032 4.239 1.00 94.44 89 LEU A C 1
ATOM 682 O O . LEU A 1 89 ? 8.284 -6.610 4.821 1.00 94.44 89 LEU A O 1
ATOM 686 N N . LYS A 1 90 ? 10.500 -6.596 4.552 1.00 94.44 90 LYS A N 1
ATOM 687 C CA . LYS A 1 90 ? 10.742 -5.623 5.627 1.00 94.44 90 LYS A CA 1
ATOM 688 C C . LYS A 1 90 ? 10.095 -4.272 5.312 1.00 94.44 90 LYS A C 1
ATOM 690 O O . LYS A 1 90 ? 9.425 -3.716 6.180 1.00 94.44 90 LYS A O 1
ATOM 695 N N . ALA A 1 91 ? 10.260 -3.776 4.086 1.00 96.00 91 ALA A N 1
ATOM 696 C CA . ALA A 1 91 ? 9.650 -2.521 3.648 1.00 96.00 91 ALA A CA 1
ATOM 697 C C . ALA A 1 91 ? 8.116 -2.618 3.650 1.00 96.00 91 ALA A C 1
ATOM 699 O O . ALA A 1 91 ? 7.434 -1.750 4.193 1.00 96.00 91 ALA A O 1
ATOM 700 N N . ILE A 1 92 ? 7.573 -3.723 3.133 1.00 96.38 92 ILE A N 1
ATOM 701 C CA . ILE A 1 92 ? 6.127 -3.959 3.094 1.00 96.38 92 ILE A CA 1
ATOM 702 C C . ILE A 1 92 ? 5.543 -4.052 4.508 1.00 96.38 92 ILE A C 1
ATOM 704 O O . ILE A 1 92 ? 4.561 -3.385 4.820 1.00 96.38 92 ILE A O 1
ATOM 708 N N . LEU A 1 93 ? 6.157 -4.826 5.405 1.00 95.19 93 LEU A N 1
ATOM 709 C CA . LEU A 1 93 ? 5.705 -4.921 6.795 1.00 95.19 93 LEU A CA 1
ATOM 710 C C . LEU A 1 93 ? 5.785 -3.567 7.513 1.00 95.19 93 LEU A C 1
ATOM 712 O O . LEU A 1 93 ? 4.888 -3.251 8.291 1.00 95.19 93 LEU A O 1
ATOM 716 N N . GLY A 1 94 ? 6.815 -2.762 7.234 1.00 95.06 94 GLY A N 1
ATOM 717 C CA . GLY A 1 94 ? 6.932 -1.395 7.743 1.00 95.06 94 GLY A CA 1
ATOM 718 C C . GLY A 1 94 ? 5.772 -0.502 7.295 1.00 95.06 94 GLY A C 1
ATOM 719 O O . GLY A 1 94 ? 5.181 0.196 8.117 1.00 95.06 94 GLY A O 1
ATOM 720 N N . LEU A 1 95 ? 5.381 -0.591 6.022 1.00 96.50 95 LEU A N 1
ATOM 721 C CA . LEU A 1 95 ? 4.235 0.140 5.483 1.00 96.50 95 LEU A CA 1
ATOM 722 C C . LEU A 1 95 ? 2.917 -0.264 6.159 1.00 96.50 95 LEU A C 1
ATOM 724 O O . LEU A 1 95 ? 2.179 0.597 6.641 1.00 96.50 95 LEU A O 1
ATOM 728 N N . PHE A 1 96 ? 2.625 -1.565 6.240 1.00 95.88 96 PHE A N 1
ATOM 729 C CA . PHE A 1 96 ? 1.390 -2.054 6.864 1.00 95.88 96 PHE A CA 1
ATOM 730 C C . PHE A 1 96 ? 1.348 -1.783 8.372 1.00 95.88 96 PHE A C 1
ATOM 732 O O . PHE A 1 96 ? 0.279 -1.499 8.915 1.00 95.88 96 PHE A O 1
ATOM 739 N N . PHE A 1 97 ? 2.499 -1.794 9.049 1.00 94.69 97 PHE A N 1
ATOM 740 C CA . PHE A 1 97 ? 2.606 -1.342 10.433 1.00 94.69 97 PHE A CA 1
ATOM 741 C C . PHE A 1 97 ? 2.183 0.124 10.569 1.00 94.69 97 PHE A C 1
ATOM 743 O O . PHE A 1 97 ? 1.271 0.418 11.346 1.00 94.69 97 PHE A O 1
ATOM 750 N N . SER A 1 98 ? 2.775 1.028 9.782 1.00 94.94 98 SER A N 1
ATOM 751 C CA . SER A 1 98 ? 2.425 2.453 9.795 1.00 94.94 98 SER A CA 1
ATOM 752 C C . SER A 1 98 ? 0.944 2.687 9.474 1.00 94.94 98 SER A C 1
ATOM 754 O O . SER A 1 98 ? 0.273 3.449 10.174 1.00 94.94 98 SER A O 1
ATOM 756 N N . LEU A 1 99 ? 0.400 1.968 8.489 1.00 95.31 99 LEU A N 1
ATOM 757 C CA . LEU A 1 99 ? -1.013 2.036 8.118 1.00 95.31 99 LEU A CA 1
ATOM 758 C C . LEU A 1 99 ? -1.947 1.535 9.238 1.00 95.31 99 LEU A C 1
ATOM 760 O O . LEU A 1 99 ? -2.967 2.164 9.524 1.00 95.31 99 LEU A O 1
ATOM 764 N N . SER A 1 100 ? -1.600 0.434 9.912 1.00 94.00 100 SER A N 1
ATOM 765 C CA . SER A 1 100 ? -2.403 -0.088 11.026 1.00 94.00 100 SER A CA 1
ATOM 766 C C . SER A 1 100 ? -2.461 0.892 12.204 1.00 94.00 100 SER A C 1
ATOM 768 O O . SER A 1 100 ? -3.530 1.111 12.776 1.00 94.00 100 SER A O 1
ATOM 770 N N . ARG A 1 101 ? -1.337 1.556 12.515 1.00 93.31 101 ARG A N 1
ATOM 771 C CA . ARG A 1 101 ? -1.263 2.582 13.565 1.00 93.31 101 ARG A CA 1
ATOM 772 C C . ARG A 1 101 ? -2.120 3.794 13.237 1.00 93.31 101 ARG A C 1
ATOM 774 O O . ARG A 1 101 ? -2.847 4.266 14.106 1.00 93.31 101 ARG A O 1
ATOM 781 N N . TYR A 1 102 ? -2.067 4.257 11.991 1.00 93.75 102 TYR A N 1
ATOM 782 C CA . TYR A 1 102 ? -2.937 5.325 11.506 1.00 93.75 102 TYR A CA 1
ATOM 783 C C . TYR A 1 102 ? -4.417 4.987 11.731 1.00 93.75 102 TYR A C 1
ATOM 785 O O . TYR A 1 102 ? -5.165 5.788 12.293 1.00 93.75 102 TYR A O 1
ATOM 793 N N . LYS A 1 103 ? -4.841 3.765 11.381 1.00 92.94 103 LYS A N 1
ATOM 794 C CA . LYS A 1 103 ? -6.235 3.351 11.584 1.00 92.94 103 LYS A CA 1
ATOM 795 C C . LYS A 1 103 ? -6.628 3.275 13.057 1.00 92.94 103 LYS A C 1
ATOM 797 O O . LYS A 1 103 ? -7.752 3.631 13.399 1.00 92.94 103 LYS A O 1
ATOM 802 N N . GLN A 1 104 ? -5.723 2.819 13.919 1.00 91.69 104 GLN A N 1
ATOM 803 C CA . GLN A 1 104 ? -5.969 2.742 15.357 1.00 91.69 104 GLN A CA 1
ATOM 804 C C . GLN A 1 104 ? -6.183 4.131 15.974 1.00 91.69 104 GLN A C 1
ATOM 806 O O . GLN A 1 104 ? -7.084 4.295 16.792 1.00 91.69 104 GLN A O 1
ATOM 811 N N . GLN A 1 105 ? -5.404 5.132 15.555 1.00 89.88 105 GLN A N 1
ATOM 812 C CA . GLN A 1 105 ? -5.556 6.517 16.017 1.00 89.88 105 GLN A CA 1
ATOM 813 C C . GLN A 1 105 ? -6.912 7.109 15.607 1.00 89.88 105 GLN A C 1
ATOM 815 O O . GLN A 1 105 ? -7.573 7.740 16.422 1.00 89.88 105 GLN A O 1
ATOM 820 N N . GLN A 1 106 ? -7.364 6.830 14.382 1.00 85.62 106 GLN A N 1
ATOM 821 C CA . GLN A 1 106 ? -8.670 7.270 13.872 1.00 85.62 106 GLN A CA 1
ATOM 822 C C . GLN A 1 106 ? -9.871 6.645 14.606 1.00 85.62 106 GLN A C 1
ATOM 824 O O . GLN A 1 106 ? -10.957 7.199 14.564 1.00 85.62 106 GLN A O 1
ATOM 829 N N . GLN A 1 107 ? -9.721 5.473 15.235 1.00 80.44 107 GLN A N 1
ATOM 830 C CA . GLN A 1 107 ? -10.811 4.828 15.991 1.00 80.44 107 GLN A CA 1
ATOM 831 C C . GLN A 1 107 ? -10.959 5.363 17.421 1.00 80.44 107 GLN A C 1
ATOM 833 O O . GLN A 1 107 ? -11.952 5.063 18.079 1.00 80.44 107 GLN A O 1
ATOM 838 N N . GLN A 1 108 ? -9.949 6.076 17.920 1.00 68.31 108 GLN A N 1
ATOM 839 C CA . GLN A 1 108 ? -9.918 6.635 19.275 1.00 68.31 108 GLN A CA 1
ATOM 840 C C . GLN A 1 108 ? -10.299 8.123 19.310 1.00 68.31 108 GLN A C 1
ATOM 842 O O . GLN A 1 108 ? -10.458 8.668 20.402 1.00 68.31 108 GLN A O 1
ATOM 847 N N . ALA A 1 109 ? -10.414 8.754 18.139 1.00 57.28 109 ALA A N 1
ATOM 848 C CA . ALA A 1 109 ? -10.890 10.120 17.945 1.00 57.28 109 ALA A CA 1
ATOM 849 C C . ALA A 1 109 ? -12.402 10.128 17.682 1.00 57.28 109 ALA A C 1
ATOM 851 O O . ALA A 1 109 ? -13.061 11.077 18.160 1.00 57.28 109 ALA A O 1
#

Radius of gyration: 12.67 Å; chains: 1; bounding box: 30×28×37 Å

Secondary structure (DSSP, 8-state):
-HHHHHHHHHHHHTT-S---S-HHHHTTTSHHHHHHHHHHHTSPPTT--SS--SHHHHHHHHHHHHHHHHHTT---TT--HHHHHTT-HHHHHHHHHHHHHHHHHHHH-

InterPro domains:
  IPR001715 Calponin homology domain [PF00307] (3-104)
  IPR001715 Calponin homology domain [PS50021] (1-104)
  IPR001715 Calponin homology domain [SM00033] (1-102)
  IPR036872 CH domain superfamily [G3DSA:1.10.418.10] (1-109)
  IPR036872 CH domain superfamily [SSF47576] (1-108)
  IPR039041 Nav/unc-53 family [PTHR12784] (1-108)

Organism: NCBI:txid704102

Foldseek 3Di:
DVLQVVLQVLCVVVPHPDGDPDLLAVPLQLQSVQVSLCSLVVHHQPPQDNDDDDSVSSLVSVVSSLVVCVVLVQDLPPAHSNCSNNSPVVNSVVVSVSSVVSSVVVVVD